Protein AF-I1CV87-F1 (afdb_monomer)

pLDDT: mean 85.47, std 8.85, range [40.72, 94.62]

Solvent-accessible surface area (backbone atoms only — not comparable to full-atom values): 7767 Å² total; per-residue (Å²): 132,87,85,74,78,56,69,70,59,51,52,51,52,51,54,46,53,73,68,69,54,55,69,66,64,53,36,70,75,37,81,90,57,49,68,73,57,51,52,54,48,48,53,67,76,40,70,87,55,91,68,80,78,86,74,82,78,72,94,66,57,69,68,62,50,53,51,51,52,51,35,42,72,73,52,77,36,81,43,64,64,52,51,32,52,52,42,44,74,72,67,46,95,67,56,67,68,54,40,48,51,53,40,45,77,70,72,51,74,84,80,78,82,76,78,76,79,81,72,86,128

Structure (mmCIF, N/CA/C/O backbone):
data_AF-I1CV87-F1
#
_entry.id   AF-I1CV87-F1
#
loop_
_atom_site.group_PDB
_atom_site.id
_atom_site.type_symbol
_atom_site.label_atom_id
_atom_site.label_alt_id
_atom_site.label_comp_id
_atom_site.label_asym_id
_atom_site.label_entity_id
_atom_site.label_seq_id
_atom_site.pdbx_PDB_ins_code
_atom_site.Cartn_x
_atom_site.Cartn_y
_atom_site.Cartn_z
_atom_site.occupancy
_atom_site.B_iso_or_equiv
_atom_site.auth_seq_id
_atom_site.auth_comp_id
_atom_site.auth_asym_id
_atom_site.auth_atom_id
_atom_site.pdbx_PDB_model_num
ATOM 1 N N . MET A 1 1 ? 27.928 -6.249 -5.568 1.00 40.72 1 MET A N 1
ATOM 2 C CA . MET A 1 1 ? 28.140 -4.934 -6.215 1.00 40.72 1 MET A CA 1
ATOM 3 C C . MET A 1 1 ? 27.514 -4.961 -7.602 1.00 40.72 1 MET A C 1
ATOM 5 O O . MET A 1 1 ? 27.804 -5.881 -8.358 1.00 40.72 1 MET A O 1
ATOM 9 N N . ALA A 1 2 ? 26.604 -4.038 -7.925 1.00 51.62 2 ALA A N 1
ATOM 10 C CA . ALA A 1 2 ? 26.009 -3.984 -9.261 1.00 51.62 2 ALA A CA 1
ATOM 11 C C . ALA A 1 2 ? 27.070 -3.493 -10.258 1.00 51.62 2 ALA A C 1
ATOM 13 O O . ALA A 1 2 ? 27.560 -2.375 -10.118 1.00 51.62 2 ALA A O 1
ATOM 14 N N . ARG A 1 3 ? 27.450 -4.325 -11.236 1.00 65.44 3 ARG A N 1
ATOM 15 C CA . ARG A 1 3 ? 28.365 -3.909 -12.309 1.00 65.44 3 ARG A CA 1
ATOM 16 C C . ARG A 1 3 ? 27.652 -2.866 -13.166 1.00 65.44 3 ARG A C 1
ATOM 18 O O . ARG A 1 3 ? 26.691 -3.177 -13.865 1.00 65.44 3 ARG A O 1
ATOM 25 N N . THR A 1 4 ? 28.090 -1.620 -13.066 1.00 73.88 4 THR A N 1
ATOM 26 C CA . THR A 1 4 ? 27.614 -0.533 -13.919 1.00 73.88 4 THR A CA 1
ATOM 27 C C . THR A 1 4 ? 28.244 -0.699 -15.299 1.00 73.88 4 THR A C 1
ATOM 29 O O . THR A 1 4 ? 29.462 -0.801 -15.404 1.00 73.88 4 THR A O 1
ATOM 32 N N . ILE A 1 5 ? 27.425 -0.748 -16.353 1.00 83.12 5 ILE A N 1
ATOM 33 C CA . ILE A 1 5 ? 27.916 -0.749 -17.739 1.00 83.12 5 ILE A CA 1
ATOM 34 C C . ILE A 1 5 ? 28.735 0.517 -18.024 1.00 83.12 5 ILE A C 1
ATOM 36 O O . ILE A 1 5 ? 28.494 1.567 -17.421 1.00 83.12 5 ILE A O 1
ATOM 40 N N . SER A 1 6 ? 29.703 0.428 -18.934 1.00 88.19 6 SER A N 1
ATOM 41 C CA . SER A 1 6 ? 30.590 1.549 -19.259 1.00 88.19 6 SER A CA 1
ATOM 42 C C . SER A 1 6 ? 29.808 2.775 -19.752 1.00 88.19 6 SER A C 1
ATOM 44 O O . SER A 1 6 ? 28.724 2.661 -20.328 1.00 88.19 6 SER A O 1
ATOM 46 N N . LYS A 1 7 ? 30.364 3.975 -19.537 1.00 87.38 7 LYS A N 1
ATOM 47 C CA . LYS A 1 7 ? 29.737 5.234 -19.978 1.00 87.38 7 LYS A CA 1
ATOM 48 C C . LYS A 1 7 ? 29.521 5.285 -2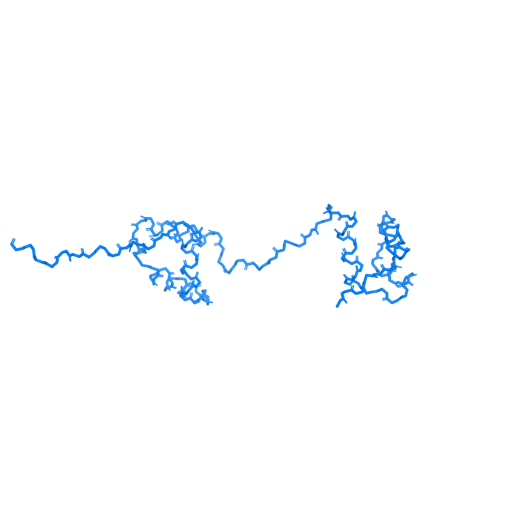1.498 1.00 87.38 7 LYS A C 1
ATOM 50 O O . LYS A 1 7 ? 28.520 5.832 -21.941 1.00 87.38 7 LYS A O 1
ATOM 55 N N . SER A 1 8 ? 30.411 4.675 -22.285 1.00 87.25 8 SER A N 1
ATOM 56 C CA . SER A 1 8 ? 30.259 4.587 -23.743 1.00 87.25 8 SER A CA 1
ATOM 57 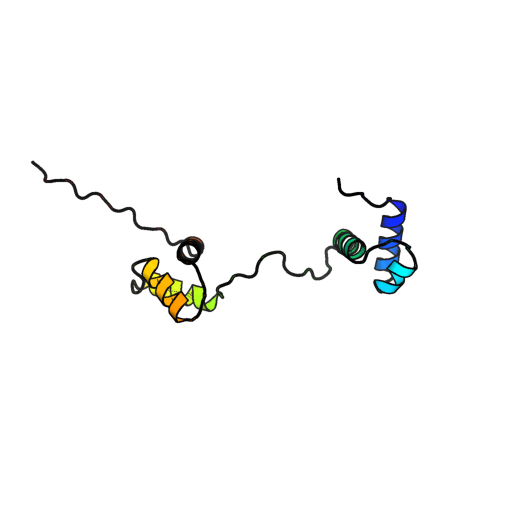C C . SER A 1 8 ? 28.992 3.826 -24.140 1.00 87.25 8 SER A C 1
ATOM 59 O O . SER A 1 8 ? 28.192 4.332 -24.923 1.00 87.25 8 SER A O 1
ATOM 61 N N . VAL A 1 9 ? 28.755 2.663 -23.527 1.00 86.75 9 VAL A N 1
ATOM 62 C CA . VAL A 1 9 ? 27.559 1.845 -23.776 1.00 86.75 9 VAL A CA 1
ATOM 63 C C . VAL A 1 9 ? 26.295 2.569 -23.303 1.00 86.75 9 VAL A C 1
ATOM 65 O O . VAL A 1 9 ? 25.265 2.511 -23.968 1.00 86.75 9 VAL A O 1
ATOM 68 N N . GLN A 1 10 ? 26.366 3.314 -22.196 1.00 89.69 10 GLN A N 1
ATOM 69 C CA . GLN A 1 10 ? 25.252 4.149 -21.728 1.00 89.69 10 GLN A CA 1
ATOM 70 C C . GLN A 1 10 ? 24.851 5.224 -22.750 1.00 89.69 10 GLN A C 1
ATOM 72 O O . GLN A 1 10 ? 23.666 5.355 -23.055 1.00 89.69 10 GLN A O 1
ATOM 77 N N . ASN A 1 11 ? 25.825 5.951 -23.305 1.00 90.12 11 ASN A N 1
ATOM 78 C CA . ASN A 1 11 ? 25.572 6.985 -24.312 1.00 90.12 11 ASN A CA 1
ATOM 79 C C . ASN A 1 11 ? 25.002 6.383 -25.603 1.00 90.12 11 ASN A C 1
ATOM 81 O O . ASN A 1 11 ? 24.075 6.936 -26.190 1.00 90.12 11 ASN A O 1
ATOM 85 N N . GLN A 1 12 ? 25.504 5.215 -26.014 1.00 89.38 12 GLN A N 1
ATOM 86 C CA . GLN A 1 12 ? 24.977 4.494 -27.171 1.00 89.38 12 GLN A CA 1
ATOM 87 C C . GLN A 1 12 ? 23.515 4.080 -26.952 1.00 89.38 12 GLN A C 1
ATOM 89 O O . GLN A 1 12 ? 22.680 4.324 -27.818 1.00 89.38 12 GLN A O 1
ATOM 94 N N . ILE A 1 13 ? 23.174 3.536 -25.777 1.00 89.38 13 ILE A N 1
ATOM 95 C CA . ILE A 1 13 ? 21.782 3.225 -25.410 1.00 89.38 13 ILE A CA 1
ATOM 96 C C . ILE A 1 13 ? 20.906 4.480 -25.488 1.00 89.38 13 ILE A C 1
ATOM 98 O O . ILE A 1 13 ? 19.813 4.424 -26.046 1.00 89.38 13 ILE A O 1
ATOM 102 N N . GLN A 1 14 ? 21.376 5.611 -24.958 1.00 90.19 14 GLN A N 1
ATOM 103 C CA . GLN A 1 14 ? 20.621 6.863 -24.977 1.00 90.19 14 GLN A CA 1
ATOM 104 C C . GLN A 1 14 ? 20.323 7.333 -26.409 1.00 90.19 14 GLN A C 1
ATOM 106 O O . GLN A 1 14 ? 19.175 7.657 -26.704 1.00 90.19 14 GLN A O 1
ATOM 111 N N . LEU A 1 15 ? 21.315 7.314 -27.306 1.00 90.75 15 LEU A N 1
ATOM 112 C CA . LEU A 1 15 ? 21.144 7.694 -28.716 1.00 90.75 15 LEU A CA 1
ATOM 113 C C . LEU A 1 15 ? 20.192 6.748 -29.467 1.00 90.75 15 LEU A C 1
ATOM 115 O O . LEU A 1 15 ? 19.337 7.191 -30.238 1.00 90.75 15 LEU A O 1
ATOM 119 N N . LEU A 1 16 ? 20.310 5.439 -29.231 1.00 90.31 16 LEU A N 1
ATOM 120 C CA . LEU A 1 16 ? 19.452 4.445 -29.879 1.00 90.31 16 LEU A CA 1
ATOM 121 C C . LEU A 1 16 ? 17.995 4.534 -29.393 1.00 90.31 16 LEU A C 1
ATOM 123 O O . LEU A 1 16 ? 17.065 4.380 -30.179 1.00 90.31 16 LEU A O 1
ATOM 127 N N . LEU A 1 17 ? 17.779 4.832 -28.111 1.00 87.75 17 LEU A N 1
ATOM 128 C CA . LEU A 1 17 ? 16.437 5.054 -27.570 1.00 87.75 17 LEU A CA 1
ATOM 129 C C . LEU A 1 17 ? 15.846 6.400 -28.012 1.00 87.75 17 LEU A C 1
ATOM 131 O O . LEU A 1 17 ? 14.649 6.472 -28.278 1.00 87.75 17 LEU A O 1
ATOM 135 N N . ALA A 1 18 ? 16.668 7.448 -28.141 1.00 86.81 18 ALA A N 1
ATOM 136 C CA . ALA A 1 18 ? 16.237 8.755 -28.646 1.00 86.81 18 ALA A CA 1
ATOM 137 C C . ALA A 1 18 ? 15.791 8.701 -30.118 1.00 86.81 18 ALA A C 1
ATOM 139 O O . ALA A 1 18 ? 14.900 9.440 -30.520 1.00 86.81 18 ALA A O 1
ATOM 140 N N . SER A 1 19 ? 16.359 7.786 -30.908 1.00 88.00 19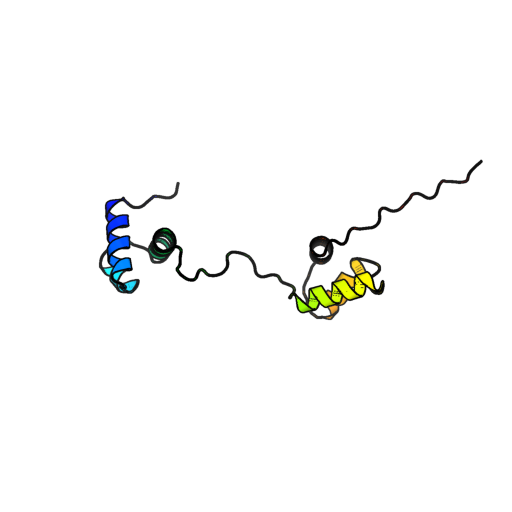 SER A N 1
ATOM 141 C CA . SER A 1 19 ? 15.940 7.512 -32.293 1.00 88.00 19 SER A CA 1
ATOM 142 C C . SER A 1 19 ? 14.712 6.594 -32.401 1.00 88.00 19 SER A C 1
ATOM 144 O O . SER A 1 19 ? 14.400 6.104 -33.484 1.00 88.00 19 SER A O 1
ATOM 146 N N . ASN A 1 20 ? 13.998 6.371 -31.291 1.00 83.19 20 ASN A N 1
ATOM 147 C CA . ASN A 1 20 ? 12.767 5.583 -31.214 1.00 83.19 20 ASN A CA 1
ATOM 148 C C . ASN A 1 20 ? 12.920 4.125 -31.701 1.00 83.19 20 ASN A C 1
ATOM 150 O O . ASN A 1 20 ? 11.970 3.524 -32.207 1.00 83.19 20 ASN A O 1
ATOM 154 N N . MET A 1 21 ? 14.116 3.535 -31.564 1.00 86.19 21 MET A N 1
ATOM 155 C CA . MET A 1 21 ? 14.329 2.125 -31.903 1.00 86.19 21 MET A CA 1
ATOM 156 C C . MET A 1 21 ? 13.679 1.185 -30.883 1.00 86.19 21 MET A C 1
ATOM 158 O O . MET A 1 21 ? 13.639 1.454 -29.679 1.00 86.19 21 MET A O 1
ATOM 162 N N . THR A 1 22 ? 13.208 0.036 -31.373 1.00 88.00 22 THR A N 1
ATOM 163 C CA . THR A 1 22 ? 12.666 -1.041 -30.538 1.00 88.00 22 THR A CA 1
ATOM 164 C C . THR A 1 22 ? 13.771 -1.709 -29.722 1.00 88.00 22 THR A C 1
ATOM 166 O O . THR A 1 22 ? 14.932 -1.750 -30.128 1.00 88.00 22 THR A O 1
ATOM 169 N N . TYR A 1 23 ? 13.411 -2.258 -28.559 1.00 87.81 23 TYR A N 1
ATOM 170 C CA . TYR A 1 23 ? 14.370 -2.883 -27.644 1.00 87.81 23 TYR A CA 1
ATOM 171 C C . TYR A 1 23 ? 15.157 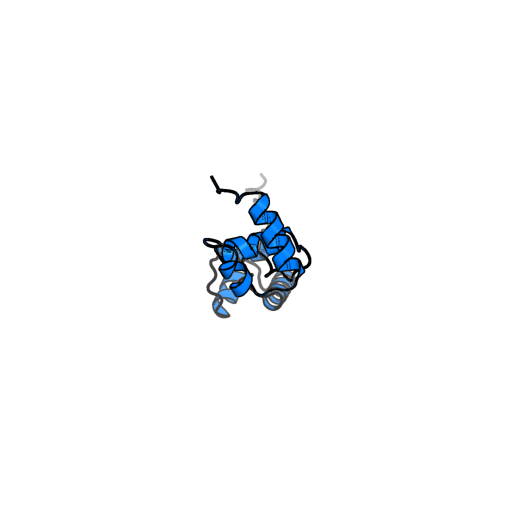-4.030 -28.284 1.00 87.81 23 TYR A C 1
ATOM 173 O O . TYR A 1 23 ? 16.353 -4.146 -28.037 1.00 87.81 23 TYR A O 1
ATOM 181 N N . GLU A 1 24 ? 14.519 -4.818 -29.147 1.00 87.62 24 GLU A N 1
ATOM 182 C CA . GLU A 1 24 ? 15.148 -5.913 -29.895 1.00 87.62 24 GLU A CA 1
ATOM 183 C C . GLU A 1 24 ? 16.318 -5.409 -30.749 1.00 87.62 24 GLU A C 1
ATOM 185 O O . GLU A 1 24 ? 17.448 -5.861 -30.579 1.00 87.62 24 GLU A O 1
ATOM 190 N N . LYS A 1 25 ? 16.090 -4.365 -31.557 1.00 88.75 25 LYS A N 1
ATOM 191 C CA . LYS A 1 25 ? 17.127 -3.758 -32.409 1.00 88.75 25 LYS A CA 1
ATOM 192 C C . LYS A 1 25 ? 18.269 -3.140 -31.603 1.00 88.75 25 LYS A C 1
ATOM 194 O O . LYS A 1 25 ? 19.415 -3.119 -32.050 1.00 88.75 25 LYS A O 1
ATOM 199 N N . VAL A 1 26 ? 17.978 -2.617 -30.410 1.00 87.12 26 VAL A N 1
ATOM 200 C CA . VAL A 1 26 ? 19.014 -2.091 -29.507 1.00 87.12 26 VAL A CA 1
ATOM 201 C C . VAL A 1 26 ? 19.874 -3.223 -28.941 1.00 87.12 26 VAL A C 1
ATOM 203 O O . VAL A 1 26 ? 21.092 -3.069 -28.849 1.00 87.12 26 VAL A O 1
ATOM 206 N N . MET A 1 27 ? 19.265 -4.356 -28.587 1.00 88.62 27 MET A N 1
ATOM 207 C CA . MET A 1 27 ? 19.978 -5.531 -28.077 1.00 88.62 27 MET A CA 1
ATOM 208 C C . MET A 1 27 ? 20.807 -6.230 -29.162 1.00 88.62 27 MET A C 1
ATOM 210 O O . MET A 1 27 ? 21.908 -6.684 -28.865 1.00 88.62 27 MET A O 1
ATOM 214 N N . GLU A 1 28 ? 20.349 -6.248 -30.416 1.00 89.19 28 GLU A N 1
ATOM 215 C CA . GLU A 1 28 ? 21.145 -6.736 -31.555 1.00 89.19 28 GLU A CA 1
ATOM 216 C C . GLU A 1 28 ? 22.420 -5.905 -31.772 1.00 89.19 28 GLU A C 1
ATOM 218 O O . GLU A 1 28 ? 23.484 -6.450 -32.059 1.00 89.19 28 GLU A O 1
ATOM 223 N N . ARG A 1 29 ? 22.338 -4.578 -31.600 1.00 86.88 29 ARG A N 1
ATO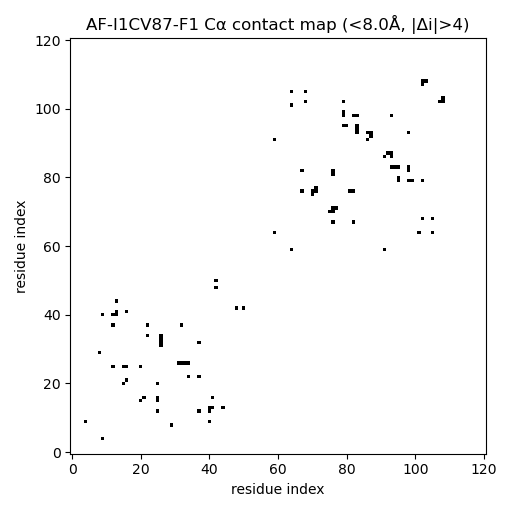M 224 C CA . ARG A 1 29 ? 23.484 -3.667 -31.785 1.00 86.88 29 ARG A CA 1
ATOM 225 C C . ARG A 1 29 ? 24.480 -3.671 -30.628 1.00 86.88 29 ARG A C 1
ATOM 227 O O . ARG A 1 29 ? 25.628 -3.277 -30.826 1.00 86.88 29 ARG A O 1
ATOM 234 N N . ILE A 1 30 ? 24.048 -4.041 -29.424 1.00 86.25 30 ILE A N 1
ATOM 235 C CA . ILE A 1 30 ? 24.889 -4.059 -28.223 1.00 86.25 30 ILE A CA 1
ATOM 236 C C . ILE A 1 30 ? 24.909 -5.492 -27.675 1.00 86.25 30 ILE A C 1
ATOM 238 O O . ILE A 1 30 ? 24.078 -5.839 -26.827 1.00 86.25 30 ILE A O 1
ATOM 242 N N . PRO A 1 31 ? 25.856 -6.335 -28.130 1.00 81.44 31 PRO A N 1
ATOM 243 C CA . PRO A 1 31 ? 25.905 -7.732 -27.722 1.00 81.44 31 PRO A CA 1
ATOM 244 C C . PRO A 1 31 ? 26.107 -7.851 -26.206 1.00 81.44 31 PRO A C 1
ATOM 246 O O . PRO A 1 31 ? 26.931 -7.160 -25.604 1.00 81.44 31 PRO A O 1
ATOM 249 N N . GLY A 1 32 ? 25.325 -8.728 -25.572 1.00 83.00 32 GLY A N 1
ATOM 250 C CA . GLY A 1 32 ? 25.354 -8.952 -24.121 1.00 83.00 32 GLY A CA 1
ATOM 251 C C . GLY A 1 32 ? 24.479 -8.001 -23.294 1.00 83.00 32 GLY A C 1
ATOM 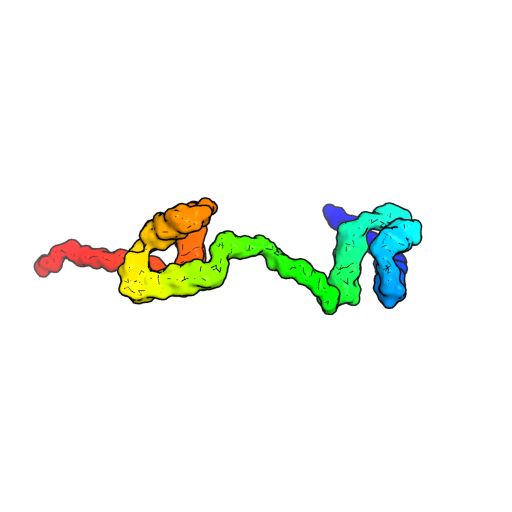252 O O . GLY A 1 32 ? 24.445 -8.121 -22.064 1.00 83.00 32 GLY A O 1
ATOM 253 N N . LEU A 1 33 ? 23.740 -7.082 -23.928 1.00 86.38 33 LEU A N 1
ATOM 254 C CA . LEU A 1 33 ? 22.776 -6.228 -23.237 1.00 86.38 33 LEU A CA 1
ATOM 255 C C . LEU A 1 33 ? 21.485 -6.998 -22.923 1.00 86.38 33 LEU A C 1
ATOM 257 O O . LEU A 1 33 ? 20.793 -7.475 -23.814 1.00 86.38 33 LEU A O 1
ATOM 261 N N . LYS A 1 34 ? 21.129 -7.080 -21.637 1.00 89.56 34 LYS A N 1
ATOM 262 C CA . LYS A 1 34 ? 19.846 -7.649 -21.200 1.00 89.56 34 LYS A CA 1
ATOM 263 C C . LYS A 1 34 ? 18.735 -6.607 -21.281 1.00 89.56 34 LYS A C 1
ATOM 265 O O . LYS A 1 34 ? 18.938 -5.461 -20.873 1.00 89.56 34 LYS A O 1
ATOM 270 N N . GLU A 1 35 ? 17.534 -7.037 -21.651 1.00 88.31 35 GLU A N 1
ATOM 271 C CA . GLU A 1 35 ? 16.343 -6.181 -21.712 1.00 88.31 35 GLU A CA 1
ATOM 272 C C . GLU A 1 35 ? 16.068 -5.451 -20.385 1.00 88.31 35 GLU A C 1
ATOM 274 O O . GLU A 1 35 ? 15.799 -4.253 -20.365 1.00 88.31 35 GLU A O 1
ATOM 279 N N . SER A 1 36 ? 16.245 -6.128 -19.245 1.00 85.56 36 SER A N 1
ATOM 280 C CA . SER A 1 36 ? 16.093 -5.520 -17.913 1.00 85.56 36 SER A CA 1
ATOM 281 C C . SER A 1 36 ? 17.066 -4.362 -17.662 1.00 85.56 36 SER A C 1
ATOM 283 O O . SER A 1 36 ? 16.739 -3.396 -16.968 1.00 85.56 36 SER A O 1
ATOM 285 N N . THR A 1 37 ? 18.264 -4.435 -18.249 1.00 88.19 37 THR A N 1
ATOM 286 C CA . THR A 1 37 ? 19.273 -3.374 -18.173 1.00 88.19 37 THR A CA 1
ATOM 287 C C . THR A 1 37 ? 18.875 -2.217 -19.077 1.00 88.19 37 THR A C 1
ATOM 289 O O . THR A 1 37 ? 18.889 -1.071 -18.628 1.00 88.19 37 THR A O 1
ATOM 292 N N . LEU A 1 38 ? 18.436 -2.512 -20.303 1.00 88.50 38 LEU A N 1
ATOM 293 C CA . LEU A 1 38 ? 17.914 -1.513 -21.230 1.00 88.50 38 LEU A CA 1
ATOM 294 C C . LEU A 1 38 ? 16.710 -0.767 -20.637 1.00 88.50 38 LEU A C 1
ATOM 296 O O . LEU A 1 38 ? 16.707 0.459 -20.626 1.00 88.50 38 LEU A O 1
ATOM 300 N N . GLY A 1 39 ? 15.750 -1.478 -20.042 1.00 87.44 39 GLY A N 1
ATOM 301 C CA . GLY A 1 39 ? 14.598 -0.887 -19.360 1.00 87.44 39 GLY A CA 1
ATOM 302 C C . GLY A 1 39 ? 14.990 0.016 -18.191 1.00 87.44 39 GLY A C 1
ATOM 303 O O . GLY A 1 39 ? 14.440 1.107 -18.034 1.00 87.44 39 GLY A O 1
ATOM 304 N N . ARG A 1 40 ? 15.998 -0.375 -17.401 1.00 86.81 40 ARG A N 1
ATOM 305 C CA . ARG A 1 40 ? 16.528 0.469 -16.320 1.00 86.81 40 ARG A CA 1
ATOM 306 C C . ARG A 1 40 ? 17.136 1.770 -16.850 1.00 86.81 40 ARG A C 1
ATOM 308 O O . ARG A 1 40 ? 16.897 2.820 -16.258 1.00 86.81 40 ARG A O 1
ATOM 315 N N . TYR A 1 41 ? 17.908 1.711 -17.936 1.00 88.50 41 TYR A N 1
ATOM 316 C CA . TYR A 1 41 ? 18.512 2.900 -18.547 1.00 88.50 41 TYR A CA 1
ATOM 317 C C . TYR A 1 41 ? 17.498 3.757 -19.302 1.00 88.50 41 TYR A C 1
ATOM 319 O O . TYR A 1 41 ? 17.546 4.976 -19.183 1.00 88.50 41 TYR A O 1
ATOM 327 N N . ALA A 1 42 ? 16.519 3.149 -19.969 1.00 86.94 42 ALA A N 1
ATOM 328 C CA . ALA A 1 42 ? 15.402 3.864 -20.572 1.00 86.94 42 ALA A CA 1
ATOM 329 C C . ALA A 1 42 ? 14.639 4.677 -19.517 1.00 86.94 42 ALA A C 1
ATOM 331 O O . ALA A 1 42 ? 14.417 5.867 -19.705 1.00 86.94 42 ALA A O 1
ATOM 332 N N . ASN A 1 43 ? 14.341 4.078 -18.361 1.00 86.00 43 ASN A N 1
ATOM 333 C CA . ASN A 1 43 ? 13.687 4.772 -17.246 1.00 86.00 43 ASN A CA 1
ATOM 334 C C . ASN A 1 43 ? 14.567 5.849 -16.587 1.00 86.00 43 ASN A C 1
ATOM 336 O O . ASN A 1 43 ? 14.038 6.741 -15.923 1.00 86.00 43 ASN A O 1
ATOM 340 N N . LYS A 1 44 ? 15.896 5.738 -16.715 1.00 86.88 44 LYS A N 1
ATOM 341 C CA . LYS A 1 44 ? 16.864 6.714 -16.197 1.00 86.88 44 LYS A CA 1
ATOM 342 C C . LYS A 1 44 ? 16.978 7.932 -17.114 1.00 86.88 44 LYS A C 1
ATOM 344 O O . LYS A 1 44 ? 17.048 9.045 -16.609 1.00 86.88 44 LYS A O 1
ATOM 349 N N . PHE A 1 45 ? 17.031 7.716 -18.428 1.00 87.50 45 PHE A N 1
ATOM 350 C CA . PHE A 1 45 ? 17.212 8.778 -19.420 1.00 87.50 45 PHE A CA 1
ATOM 351 C C . PHE A 1 45 ? 15.901 9.454 -19.824 1.00 87.50 45 PHE A C 1
ATOM 353 O O . PHE A 1 45 ? 15.907 10.643 -20.117 1.00 87.50 45 PHE A O 1
ATOM 360 N N . PHE A 1 46 ? 14.787 8.720 -19.798 1.00 84.62 46 PHE A N 1
ATOM 361 C CA . PHE A 1 46 ? 13.465 9.209 -20.184 1.00 84.62 46 PHE A CA 1
ATOM 362 C C . PHE A 1 46 ? 12.506 9.076 -18.992 1.00 84.62 46 PHE A C 1
ATOM 364 O O . PHE A 1 46 ? 11.776 8.086 -18.885 1.00 84.62 46 PHE A O 1
ATOM 371 N N . PRO A 1 47 ? 12.531 10.031 -18.044 1.00 78.25 47 PRO A N 1
ATOM 372 C CA . PRO A 1 47 ? 11.721 9.959 -16.831 1.00 78.25 47 PRO A CA 1
ATOM 373 C C . PRO A 1 47 ? 10.213 10.059 -17.100 1.00 78.25 47 PRO A C 1
ATOM 375 O O . PRO A 1 47 ? 9.452 9.489 -16.315 1.00 78.25 47 PRO A O 1
ATOM 378 N N . ASP A 1 48 ? 9.815 10.700 -18.205 1.00 80.19 48 ASP A N 1
ATOM 379 C CA . ASP A 1 48 ? 8.419 10.931 -18.614 1.00 80.19 48 ASP A CA 1
ATOM 380 C C . ASP A 1 48 ? 7.738 9.699 -19.224 1.00 80.19 48 ASP A C 1
ATOM 382 O O . ASP A 1 48 ? 6.540 9.704 -19.510 1.00 80.19 48 ASP A O 1
ATOM 386 N N . ARG A 1 49 ? 8.480 8.604 -19.420 1.00 76.94 49 ARG A N 1
ATOM 387 C CA . ARG A 1 49 ? 7.891 7.344 -19.877 1.00 76.94 49 ARG A CA 1
ATOM 388 C C . ARG A 1 49 ? 6.903 6.835 -18.829 1.00 76.94 49 ARG A C 1
ATOM 390 O O . ARG A 1 49 ? 7.245 6.772 -17.650 1.00 76.94 49 ARG A O 1
ATOM 397 N N . MET A 1 50 ? 5.705 6.424 -19.254 1.00 66.25 50 MET A N 1
ATOM 398 C CA . MET A 1 50 ? 4.710 5.815 -18.363 1.00 66.25 50 MET A CA 1
ATOM 399 C C . MET A 1 50 ? 5.329 4.638 -17.599 1.00 66.25 50 MET A C 1
ATOM 401 O O . MET A 1 50 ? 5.624 3.585 -18.165 1.00 66.25 50 MET A O 1
ATOM 405 N N . LYS A 1 51 ? 5.539 4.825 -16.294 1.00 68.81 51 LYS A N 1
ATOM 406 C CA . LYS A 1 51 ? 6.034 3.779 -15.396 1.00 68.81 51 LYS A CA 1
ATOM 407 C C . LYS A 1 51 ? 4.844 2.982 -14.886 1.00 68.81 51 LYS A C 1
ATOM 409 O O . LYS A 1 51 ? 3.827 3.556 -14.501 1.00 68.81 51 LYS A O 1
ATOM 414 N N . ALA A 1 52 ? 4.994 1.662 -14.799 1.00 68.81 52 ALA A N 1
ATOM 415 C CA . ALA A 1 52 ? 4.106 0.883 -13.949 1.00 68.81 52 ALA A CA 1
ATOM 416 C C . ALA A 1 52 ? 4.201 1.447 -12.523 1.00 68.81 52 ALA A C 1
ATOM 418 O O . ALA A 1 52 ? 5.308 1.640 -12.010 1.00 68.81 52 ALA A O 1
ATOM 419 N N . ALA A 1 53 ? 3.054 1.752 -11.910 1.00 70.62 53 ALA A N 1
ATOM 420 C CA . ALA A 1 53 ? 3.015 2.319 -10.568 1.00 70.62 53 ALA A CA 1
ATOM 421 C C . ALA A 1 53 ? 3.810 1.413 -9.610 1.00 70.62 53 ALA A C 1
ATOM 423 O O . ALA A 1 53 ? 3.502 0.220 -9.506 1.00 70.62 53 ALA A O 1
ATOM 424 N N . PRO A 1 54 ? 4.853 1.938 -8.943 1.00 69.75 54 PRO A N 1
ATOM 425 C CA . PRO A 1 54 ? 5.673 1.125 -8.067 1.00 69.75 54 PRO A CA 1
ATOM 426 C C . PRO A 1 54 ? 4.859 0.687 -6.847 1.00 69.75 54 PRO A C 1
ATOM 428 O O . PRO A 1 54 ? 4.139 1.480 -6.242 1.00 69.75 54 PRO A O 1
ATOM 431 N N . GLY A 1 55 ? 5.017 -0.576 -6.452 1.00 78.88 55 GLY A N 1
ATOM 432 C CA . GLY A 1 55 ? 4.518 -1.090 -5.179 1.00 78.88 55 GLY A CA 1
ATOM 433 C C . GLY A 1 55 ? 3.443 -2.170 -5.281 1.00 78.88 55 GLY A C 1
ATOM 434 O O . GLY A 1 55 ? 2.905 -2.495 -6.339 1.00 78.88 55 GLY A O 1
ATOM 435 N N . ARG A 1 56 ? 3.148 -2.766 -4.123 1.00 75.81 56 ARG A N 1
ATOM 436 C CA . ARG A 1 56 ? 2.122 -3.800 -3.985 1.00 75.81 56 ARG A CA 1
ATOM 437 C C . ARG A 1 56 ? 0.739 -3.156 -4.057 1.00 75.81 56 ARG A C 1
ATOM 439 O O . ARG A 1 56 ? 0.432 -2.271 -3.259 1.00 75.81 56 ARG A O 1
ATOM 446 N N . ARG A 1 57 ? -0.114 -3.646 -4.961 1.00 74.25 57 ARG A N 1
ATOM 447 C CA . ARG A 1 57 ? -1.525 -3.238 -5.025 1.00 74.25 57 ARG A CA 1
ATOM 448 C C . ARG A 1 57 ? -2.214 -3.536 -3.692 1.00 74.25 57 ARG A C 1
ATOM 450 O O . ARG A 1 57 ? -1.987 -4.587 -3.088 1.00 74.25 57 ARG A O 1
ATOM 457 N N . ALA A 1 58 ? -3.041 -2.604 -3.226 1.00 73.19 58 ALA A N 1
ATOM 458 C CA . ALA A 1 58 ? -3.808 -2.801 -2.005 1.00 73.19 58 ALA A CA 1
ATOM 459 C C . ALA A 1 58 ? -4.767 -3.988 -2.178 1.00 73.19 58 ALA A C 1
ATOM 461 O O . ALA A 1 58 ? -5.511 -4.045 -3.151 1.00 73.19 58 ALA A O 1
ATOM 462 N N . THR A 1 59 ? -4.778 -4.911 -1.212 1.00 79.56 59 THR A N 1
ATOM 463 C CA . THR A 1 59 ? -5.693 -6.069 -1.207 1.00 79.56 59 THR A CA 1
ATOM 464 C C . THR A 1 59 ? -7.164 -5.649 -1.135 1.00 79.56 59 THR A C 1
ATOM 466 O O . THR A 1 59 ? -8.044 -6.384 -1.562 1.00 79.56 59 THR A O 1
ATOM 469 N N . ILE A 1 60 ? -7.435 -4.466 -0.576 1.00 84.44 60 ILE A N 1
ATOM 470 C CA . ILE A 1 60 ? -8.781 -3.943 -0.341 1.00 84.44 60 ILE A CA 1
ATOM 471 C C . ILE A 1 60 ? -8.937 -2.649 -1.137 1.00 84.44 60 ILE A C 1
ATOM 473 O O . ILE A 1 60 ? -8.145 -1.714 -0.967 1.00 84.44 60 ILE A O 1
ATOM 477 N N . GLY A 1 61 ? -9.967 -2.607 -1.982 1.00 86.94 61 GLY A N 1
ATOM 478 C CA . GLY A 1 61 ? -10.321 -1.440 -2.786 1.00 86.94 61 GLY A CA 1
ATOM 479 C C . GLY A 1 61 ? -10.823 -0.260 -1.949 1.00 86.94 61 GLY A C 1
ATOM 480 O O . GLY A 1 61 ? -11.205 -0.405 -0.784 1.00 86.94 61 GLY A O 1
ATOM 481 N N . GLU A 1 62 ? -10.832 0.929 -2.549 1.00 88.06 62 GLU A N 1
ATOM 482 C CA . GLU A 1 62 ? -11.241 2.160 -1.859 1.00 88.06 62 GLU A CA 1
ATOM 483 C C . GLU A 1 62 ? -12.740 2.175 -1.516 1.00 88.06 62 GLU A C 1
ATOM 485 O O . GLU A 1 62 ? -13.136 2.694 -0.475 1.00 88.06 62 GLU A O 1
ATOM 490 N N . THR A 1 63 ? -13.574 1.525 -2.330 1.00 90.25 63 THR A N 1
ATOM 491 C CA . THR A 1 63 ? -15.018 1.377 -2.086 1.00 90.25 63 THR A CA 1
ATOM 492 C C . THR A 1 63 ? -15.296 0.611 -0.793 1.00 90.25 63 THR A C 1
ATOM 494 O O . THR A 1 63 ? -16.013 1.102 0.084 1.00 90.25 63 THR A O 1
ATOM 497 N N . THR A 1 64 ? -14.661 -0.550 -0.620 1.00 90.81 64 THR A N 1
ATOM 498 C CA . THR A 1 64 ? -14.771 -1.374 0.590 1.00 90.81 64 THR A CA 1
ATOM 499 C C . THR A 1 64 ? -14.238 -0.632 1.814 1.00 90.81 64 THR A C 1
ATOM 501 O O . THR A 1 64 ? -14.871 -0.649 2.871 1.00 90.81 64 THR A O 1
ATOM 504 N N . LYS A 1 65 ? -13.118 0.093 1.681 1.00 92.44 65 LYS A N 1
ATOM 505 C CA . LYS A 1 65 ? -12.605 0.963 2.754 1.00 92.44 65 LYS A CA 1
ATOM 506 C C . LYS A 1 65 ? -13.605 2.044 3.144 1.00 92.44 65 LYS A C 1
ATOM 508 O O . LYS A 1 65 ? -13.858 2.235 4.329 1.00 92.44 65 LYS A O 1
ATOM 513 N N . SER A 1 66 ? -14.194 2.727 2.164 1.00 93.12 66 SER A N 1
ATOM 514 C CA . SER A 1 66 ? -15.192 3.774 2.394 1.00 93.12 66 SER A CA 1
ATOM 515 C C . SER A 1 66 ? -16.425 3.230 3.118 1.00 93.12 66 SER A C 1
ATOM 517 O O . SER A 1 66 ? -16.919 3.844 4.067 1.00 93.12 66 SER A O 1
ATOM 519 N N . TYR A 1 67 ? -16.883 2.031 2.748 1.00 94.19 67 TYR A N 1
ATOM 520 C CA . TYR A 1 67 ? -17.959 1.348 3.462 1.00 94.19 67 TYR A CA 1
ATOM 521 C C . TYR A 1 67 ? -17.590 1.048 4.921 1.00 94.19 67 TYR A C 1
ATOM 523 O O . TYR A 1 67 ? -18.319 1.445 5.827 1.00 94.19 67 TYR A O 1
ATOM 531 N N . ILE A 1 68 ? -16.431 0.432 5.166 1.00 92.94 68 ILE A N 1
ATOM 532 C CA . ILE A 1 68 ? -15.976 0.112 6.529 1.00 92.94 68 ILE A CA 1
ATOM 533 C C . ILE A 1 68 ? -15.832 1.379 7.365 1.00 92.94 68 ILE A C 1
ATOM 535 O O . ILE A 1 68 ? -16.270 1.403 8.511 1.00 92.94 68 ILE A O 1
ATOM 539 N N . ARG A 1 69 ? -15.271 2.450 6.794 1.00 94.19 69 ARG A N 1
ATOM 540 C CA . ARG A 1 69 ? -15.150 3.751 7.461 1.00 94.19 69 ARG A CA 1
ATOM 541 C C . ARG A 1 69 ? -16.511 4.254 7.933 1.00 94.19 69 ARG A C 1
ATOM 543 O O . ARG A 1 69 ? -16.642 4.625 9.097 1.00 94.19 69 ARG A O 1
ATOM 550 N N . ARG A 1 70 ? -17.527 4.211 7.065 1.00 94.62 70 ARG A N 1
ATOM 551 C CA . ARG A 1 70 ? -18.903 4.584 7.427 1.00 94.62 70 ARG A CA 1
ATOM 552 C C . ARG A 1 70 ? -19.454 3.702 8.546 1.00 94.62 70 ARG A C 1
ATOM 554 O O . ARG A 1 70 ? -20.032 4.243 9.480 1.00 94.62 70 ARG A O 1
ATOM 561 N N . GLN A 1 71 ? -19.219 2.392 8.504 1.00 93.38 71 GLN A N 1
ATOM 562 C CA . GLN A 1 71 ? -19.724 1.482 9.538 1.00 93.38 71 GLN A CA 1
ATOM 563 C C . GLN A 1 71 ? -19.027 1.599 10.890 1.00 93.38 71 GLN A C 1
ATOM 565 O O . GLN A 1 71 ? -19.653 1.412 11.935 1.00 93.38 71 GLN A O 1
ATOM 570 N N . VAL A 1 72 ? -17.753 1.980 10.899 1.00 93.00 72 VAL A N 1
ATOM 571 C CA . VAL A 1 72 ? -17.051 2.320 12.139 1.00 93.00 72 VAL A CA 1
ATOM 572 C C . VAL A 1 72 ? -17.593 3.630 12.720 1.00 93.00 72 VAL A C 1
ATOM 574 O O . VAL A 1 72 ? -17.848 3.686 13.919 1.00 93.00 72 VAL A O 1
ATOM 577 N N . ILE A 1 73 ? -17.833 4.654 11.889 1.00 91.88 73 ILE A N 1
ATOM 578 C CA . ILE A 1 73 ? -18.388 5.949 12.334 1.00 91.88 73 ILE A CA 1
ATOM 579 C C . ILE A 1 73 ? -19.816 5.794 12.866 1.00 91.88 73 ILE A C 1
ATOM 581 O O . ILE A 1 73 ? -20.135 6.339 13.918 1.00 91.88 73 ILE A O 1
ATOM 585 N N . LYS A 1 74 ? -20.659 5.017 12.177 1.00 94.19 74 LYS A N 1
ATOM 586 C CA . LYS A 1 74 ? -22.021 4.695 12.633 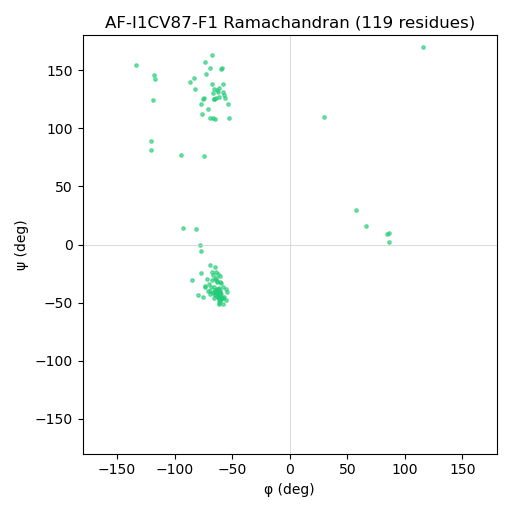1.00 94.19 74 LYS A CA 1
ATOM 587 C C . LYS A 1 74 ? -22.044 3.872 13.926 1.00 94.19 74 LYS A C 1
ATOM 589 O O . LYS A 1 74 ? -23.066 3.826 14.599 1.00 94.19 74 LYS A O 1
ATOM 594 N N . GLY A 1 75 ? -20.934 3.220 14.280 1.00 89.06 75 GLY A N 1
ATOM 595 C CA . GLY A 1 75 ? -20.830 2.383 15.473 1.00 89.06 75 GLY A CA 1
ATOM 596 C C . GLY A 1 75 ? -21.324 0.946 15.292 1.00 89.06 75 GLY A C 1
ATOM 597 O O . GLY A 1 75 ? -21.390 0.211 16.278 1.00 89.06 75 GLY A O 1
ATOM 598 N N . GLU A 1 76 ? -21.620 0.515 14.061 1.00 91.19 76 GLU A N 1
ATOM 599 C CA . GLU A 1 76 ? -21.930 -0.888 13.745 1.00 91.19 76 GLU A CA 1
ATOM 600 C C . GLU A 1 76 ? -20.685 -1.767 13.954 1.00 91.19 76 GLU A C 1
ATOM 602 O O . GLU A 1 76 ? -20.739 -2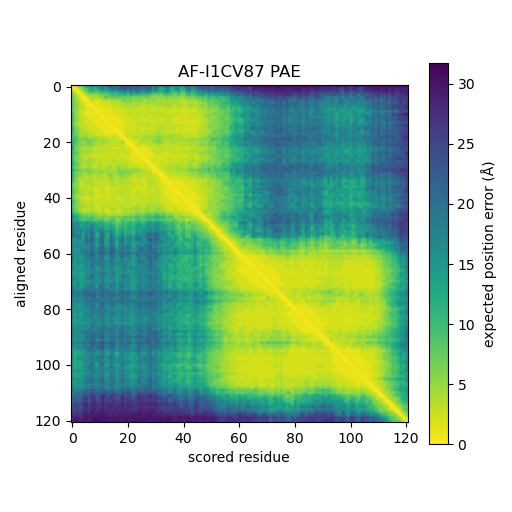.823 14.589 1.00 91.19 76 GLU A O 1
ATOM 607 N N . PHE A 1 77 ? -19.512 -1.284 13.529 1.00 91.44 77 PHE A N 1
ATOM 608 C CA . PHE A 1 77 ? -18.227 -1.942 13.785 1.00 91.44 77 PHE A CA 1
ATOM 609 C C . PHE A 1 77 ? -17.546 -1.388 15.038 1.00 91.44 77 PHE A C 1
ATOM 611 O O . PHE A 1 77 ? -16.564 -0.649 14.969 1.00 91.44 77 PHE A O 1
ATOM 618 N N . LYS A 1 78 ? -18.035 -1.809 16.211 1.00 86.94 78 LYS A N 1
ATOM 619 C CA . LYS A 1 78 ? -17.468 -1.421 17.522 1.00 86.94 78 LYS A CA 1
ATOM 620 C C . LYS A 1 78 ? -16.040 -1.923 17.757 1.00 86.94 78 LYS A C 1
ATOM 622 O O . LYS A 1 78 ? -15.320 -1.374 18.588 1.00 86.94 78 LYS A O 1
ATOM 627 N N . THR A 1 79 ? -15.632 -2.994 17.075 1.00 89.44 79 THR A N 1
ATOM 628 C CA . THR A 1 79 ? -14.317 -3.621 17.257 1.00 89.44 79 THR A CA 1
ATOM 629 C C . THR A 1 79 ? -13.646 -3.913 15.923 1.00 89.44 79 THR A C 1
ATOM 631 O O . THR A 1 79 ? -14.305 -4.162 14.913 1.00 89.44 79 THR A O 1
ATOM 634 N N . ALA A 1 80 ? -12.312 -3.978 15.934 1.00 90.31 80 ALA A N 1
ATOM 635 C CA . ALA A 1 80 ? -11.546 -4.420 14.772 1.00 90.31 80 ALA A CA 1
ATOM 636 C C . ALA A 1 80 ? -11.887 -5.859 14.350 1.00 90.31 80 ALA A C 1
ATOM 638 O O . ALA A 1 80 ? -11.787 -6.195 13.173 1.00 90.31 80 ALA A O 1
ATOM 639 N N . LYS A 1 81 ? -12.329 -6.696 15.299 1.00 92.25 81 LYS A N 1
ATOM 640 C CA . LYS A 1 81 ? -12.769 -8.070 15.035 1.00 92.25 81 LYS A CA 1
ATOM 641 C C . LYS A 1 81 ? -14.037 -8.100 14.182 1.00 92.25 81 LYS A C 1
ATOM 643 O O . LYS A 1 81 ? -14.093 -8.888 13.249 1.00 92.25 81 LYS A O 1
ATOM 648 N N . ALA A 1 82 ? -14.998 -7.213 14.444 1.00 91.94 82 ALA A N 1
ATOM 649 C CA . ALA A 1 82 ? -16.211 -7.104 13.632 1.00 91.94 82 ALA A CA 1
ATOM 650 C C . ALA A 1 82 ? -15.883 -6.707 12.181 1.00 91.94 82 ALA A C 1
ATOM 652 O O . ALA A 1 82 ? -16.348 -7.345 11.241 1.00 91.94 82 ALA A O 1
ATOM 653 N N . ALA A 1 83 ? -14.997 -5.721 11.995 1.00 91.50 83 ALA A N 1
ATOM 654 C CA . ALA A 1 83 ? -14.540 -5.325 10.662 1.00 91.50 83 ALA A CA 1
ATOM 655 C C . ALA A 1 83 ? -13.782 -6.461 9.944 1.00 91.50 83 ALA A C 1
ATOM 657 O O . ALA A 1 83 ? -13.940 -6.651 8.740 1.00 91.50 83 ALA A O 1
ATOM 658 N N . HIS A 1 84 ? -12.977 -7.237 10.679 1.00 93.81 84 HIS A N 1
ATOM 659 C CA . HIS A 1 84 ? -12.264 -8.403 10.148 1.00 93.81 84 HIS A CA 1
ATOM 660 C C . HIS A 1 84 ? -13.211 -9.530 9.723 1.00 93.81 84 HIS A C 1
ATOM 662 O O . HIS A 1 84 ? -13.070 -10.048 8.620 1.00 93.81 84 HIS A O 1
ATOM 668 N N . GLN A 1 85 ? -14.203 -9.866 10.550 1.00 93.94 85 GLN A N 1
ATOM 669 C CA . GLN A 1 85 ? -15.216 -10.873 10.226 1.00 93.94 85 GLN A CA 1
ATOM 670 C C . GLN A 1 85 ? -16.028 -10.482 8.992 1.00 93.94 85 GLN A C 1
ATOM 672 O O . GLN A 1 85 ? -16.239 -11.319 8.121 1.00 93.94 85 GLN A O 1
ATOM 677 N N . TYR A 1 86 ? -16.416 -9.209 8.880 1.00 92.75 86 TYR A N 1
ATOM 678 C CA . TYR A 1 86 ? -17.115 -8.706 7.700 1.00 92.75 86 TYR A CA 1
ATOM 679 C C . TYR A 1 86 ? -16.265 -8.838 6.429 1.00 92.75 86 TYR A C 1
ATOM 681 O O . TYR A 1 86 ? -16.736 -9.335 5.411 1.00 92.75 86 TYR A O 1
ATOM 689 N N . LEU A 1 87 ? -14.988 -8.452 6.495 1.00 91.69 87 LEU A N 1
ATOM 690 C CA . LEU A 1 87 ? -14.062 -8.591 5.370 1.00 91.69 87 LEU A CA 1
ATOM 691 C C . LEU A 1 87 ? -13.858 -10.057 4.963 1.00 91.69 87 LEU A C 1
ATOM 693 O O . LEU A 1 87 ? -13.884 -10.359 3.772 1.00 91.69 87 LEU A O 1
ATOM 697 N N . ASN A 1 88 ? -13.721 -10.966 5.928 1.00 92.06 88 ASN A N 1
ATOM 698 C CA . ASN A 1 88 ? -13.651 -12.398 5.645 1.00 92.06 88 ASN A CA 1
ATOM 699 C C . ASN A 1 88 ? -14.955 -12.922 5.022 1.00 92.06 88 ASN A C 1
ATOM 701 O O . ASN A 1 88 ? -14.900 -13.716 4.089 1.00 92.06 88 ASN A O 1
ATOM 705 N N . GLY A 1 89 ? -16.116 -12.451 5.492 1.00 91.00 89 GLY A N 1
ATOM 706 C CA . GLY A 1 89 ? -17.426 -12.806 4.936 1.00 91.00 89 GLY A CA 1
ATOM 707 C C . GLY A 1 89 ? -17.628 -12.332 3.494 1.00 91.00 89 GLY A C 1
ATOM 708 O O . GLY A 1 89 ? -18.309 -12.994 2.722 1.00 91.00 89 GLY A O 1
ATOM 709 N N . LEU A 1 90 ? -16.977 -11.235 3.098 1.00 90.00 90 LEU A N 1
ATOM 710 C CA . LEU A 1 90 ? -16.935 -10.762 1.710 1.00 90.00 90 LEU A CA 1
ATOM 711 C C . LEU A 1 90 ? -15.951 -11.543 0.815 1.00 90.00 90 LEU A C 1
ATOM 713 O O . LEU A 1 90 ? -15.805 -11.208 -0.358 1.00 90.00 90 LEU A O 1
ATOM 717 N N . GLY A 1 91 ? -15.246 -12.544 1.350 1.00 89.50 91 GLY A N 1
ATOM 718 C CA . GLY A 1 91 ? -14.263 -13.336 0.605 1.00 89.50 91 GLY A CA 1
ATOM 719 C C . GLY A 1 91 ? -12.854 -12.737 0.570 1.00 89.50 91 GLY A C 1
ATOM 720 O O . GLY A 1 91 ? -11.994 -13.234 -0.157 1.00 89.50 91 GLY A O 1
ATOM 721 N N . TYR A 1 92 ? -12.566 -11.691 1.355 1.00 88.50 92 TYR A N 1
ATOM 722 C CA . TYR A 1 92 ? -11.189 -11.220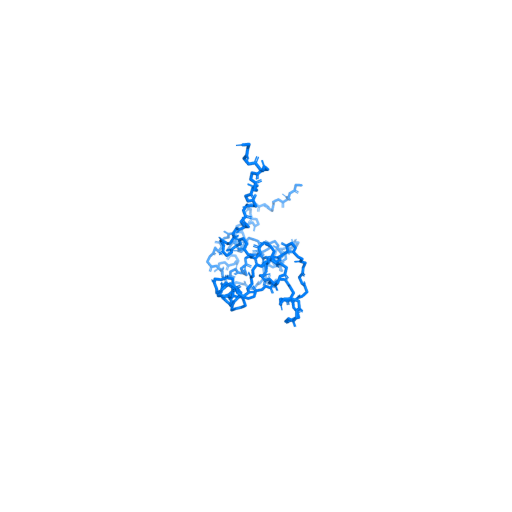 1.501 1.00 88.50 92 TYR A CA 1
ATOM 723 C C . TYR A 1 92 ? -10.414 -12.158 2.430 1.00 88.50 92 TYR A C 1
ATOM 725 O O . TYR A 1 92 ? -10.638 -12.170 3.638 1.00 88.50 92 TYR A O 1
ATOM 733 N N . THR A 1 93 ? -9.434 -12.886 1.893 1.00 86.69 93 THR A N 1
ATOM 734 C CA . THR A 1 93 ? -8.506 -13.706 2.690 1.00 86.69 93 THR A CA 1
ATOM 735 C C . THR A 1 93 ? -7.488 -12.814 3.403 1.00 86.69 93 THR A C 1
ATOM 737 O O . THR A 1 93 ? -6.339 -12.670 2.975 1.00 86.69 93 THR A O 1
ATOM 740 N N . ILE A 1 94 ? -7.914 -12.147 4.477 1.00 89.12 94 ILE A N 1
ATOM 741 C CA . ILE A 1 94 ? -7.065 -11.236 5.248 1.00 89.12 94 ILE A CA 1
ATOM 742 C C . ILE A 1 94 ? -6.873 -11.714 6.686 1.00 89.12 94 ILE A C 1
ATOM 744 O O . ILE A 1 94 ? -7.782 -12.200 7.355 1.00 89.12 94 ILE A O 1
ATOM 748 N N . GLY A 1 95 ? -5.661 -11.522 7.202 1.00 91.50 95 GLY A N 1
ATOM 749 C CA . GLY A 1 95 ? -5.386 -11.710 8.622 1.00 91.50 95 GLY A CA 1
ATOM 750 C C . GLY A 1 95 ? -5.964 -10.574 9.472 1.00 91.50 95 GLY A C 1
ATOM 751 O O . GLY A 1 95 ? -6.105 -9.437 9.014 1.00 91.50 95 GLY A O 1
ATOM 752 N N . TYR A 1 96 ? -6.203 -10.846 10.755 1.00 92.56 96 TYR A N 1
ATOM 753 C CA . TYR A 1 96 ? -6.665 -9.841 11.722 1.00 92.56 96 TYR A CA 1
ATOM 754 C C . TYR A 1 96 ? -5.733 -8.614 11.801 1.00 92.56 96 TYR A C 1
ATOM 756 O O . TYR A 1 96 ? -6.180 -7.468 11.860 1.00 92.56 96 TYR A O 1
ATOM 764 N N . SER A 1 97 ? -4.417 -8.833 11.716 1.00 91.06 97 SER A N 1
ATOM 765 C CA . SER A 1 97 ? -3.416 -7.758 11.699 1.00 91.06 97 SER A CA 1
ATOM 766 C C . SER A 1 97 ? -3.544 -6.842 10.474 1.00 91.06 97 SER A C 1
ATOM 768 O O . SER A 1 97 ? -3.283 -5.641 10.577 1.00 91.06 97 SER A O 1
ATOM 770 N N . ALA A 1 98 ? -3.984 -7.372 9.329 1.00 90.50 98 ALA A N 1
ATOM 771 C CA . ALA A 1 98 ? -4.249 -6.582 8.131 1.00 90.50 98 ALA A CA 1
ATOM 772 C C . ALA A 1 98 ? -5.502 -5.712 8.304 1.00 90.50 98 ALA A C 1
ATOM 774 O O . ALA A 1 98 ? -5.465 -4.534 7.951 1.00 90.50 98 ALA A O 1
ATOM 775 N N . ALA A 1 99 ? -6.560 -6.236 8.931 1.00 91.75 99 ALA A N 1
ATOM 776 C CA . ALA A 1 99 ? -7.739 -5.445 9.294 1.00 91.75 99 ALA A CA 1
ATOM 777 C C . ALA A 1 99 ? -7.394 -4.315 10.285 1.00 91.75 99 ALA A C 1
ATOM 779 O O . ALA A 1 99 ? -7.856 -3.186 10.132 1.00 91.75 99 ALA A O 1
ATOM 780 N N . LEU A 1 100 ? -6.503 -4.561 11.252 1.00 92.75 100 LEU A N 1
ATOM 781 C CA . LEU A 1 100 ? -5.997 -3.505 12.139 1.00 92.75 100 LEU A CA 1
ATOM 782 C C . LEU A 1 100 ? -5.209 -2.427 11.383 1.00 92.75 100 LEU A C 1
ATOM 784 O O . LEU A 1 100 ? -5.405 -1.238 11.633 1.00 92.75 100 LEU A O 1
ATOM 788 N N . LYS A 1 101 ? -4.322 -2.821 10.460 1.00 92.19 101 LYS A N 1
ATOM 789 C CA . LYS A 1 101 ? -3.585 -1.869 9.610 1.00 92.19 101 LYS A CA 1
ATOM 790 C C . LYS A 1 101 ? -4.533 -1.044 8.737 1.00 92.19 101 LYS A C 1
ATOM 792 O O . LYS A 1 101 ? -4.306 0.151 8.582 1.00 92.19 101 LYS A O 1
ATOM 797 N N . LEU A 1 102 ? -5.602 -1.660 8.230 1.00 91.94 102 LEU A N 1
ATOM 798 C CA . LEU A 1 102 ? -6.651 -0.987 7.466 1.00 91.94 102 LEU A CA 1
ATOM 799 C C . LEU A 1 102 ? -7.352 0.096 8.294 1.00 91.94 102 LEU A C 1
ATOM 801 O O . LEU A 1 102 ? -7.505 1.222 7.843 1.00 91.94 102 LEU A O 1
ATOM 805 N N . LEU A 1 103 ? -7.759 -0.223 9.523 1.00 92.94 103 LEU A N 1
ATOM 806 C CA . LEU A 1 103 ? -8.410 0.754 10.399 1.00 92.94 103 LEU A CA 1
ATOM 807 C C . LEU A 1 103 ? -7.467 1.912 10.746 1.00 92.94 103 LEU A C 1
ATOM 809 O O . LEU A 1 103 ? -7.875 3.072 10.693 1.00 92.94 103 LEU A O 1
ATOM 813 N N . LYS A 1 104 ? -6.190 1.610 11.010 1.00 92.56 104 LYS A N 1
ATOM 814 C CA . LYS A 1 104 ? -5.159 2.628 11.256 1.00 92.56 104 LYS A CA 1
ATOM 815 C C . LYS A 1 104 ? -4.934 3.540 10.050 1.00 92.56 104 LYS A C 1
ATOM 817 O O . LYS A 1 104 ? -4.796 4.742 10.242 1.00 92.56 104 LYS A O 1
ATOM 822 N N . SER A 1 105 ? -4.928 3.005 8.825 1.00 90.56 105 SER A N 1
ATOM 823 C CA . SER A 1 105 ? -4.774 3.826 7.613 1.00 90.56 105 SER A CA 1
ATOM 824 C C . SER A 1 105 ? -5.984 4.721 7.332 1.00 90.56 105 SER A C 1
ATOM 826 O O . SER A 1 105 ? -5.863 5.703 6.609 1.00 90.56 105 SER A O 1
ATOM 828 N N . MET A 1 106 ? -7.137 4.424 7.936 1.00 92.75 106 MET A N 1
ATOM 829 C CA . MET A 1 106 ? -8.330 5.277 7.929 1.00 92.75 106 MET A CA 1
ATOM 830 C C . MET A 1 106 ? -8.400 6.226 9.137 1.00 92.75 106 MET A C 1
ATOM 832 O O . MET A 1 106 ? -9.456 6.797 9.391 1.00 92.75 106 MET A O 1
ATOM 836 N N . ASN A 1 107 ? -7.294 6.399 9.869 1.00 91.94 107 ASN A N 1
ATOM 837 C CA . ASN A 1 107 ? -7.169 7.236 11.067 1.00 91.94 107 ASN A CA 1
ATOM 838 C C . ASN A 1 107 ? -7.978 6.773 12.291 1.00 91.94 107 ASN A C 1
ATOM 840 O O . ASN A 1 107 ? -8.110 7.523 13.258 1.00 91.94 107 ASN A O 1
ATOM 844 N N . PHE A 1 108 ? -8.456 5.525 12.324 1.00 91.12 108 PHE A N 1
ATOM 845 C CA . PHE A 1 108 ? -9.078 4.978 13.529 1.00 91.12 108 PHE A CA 1
ATOM 846 C C . PHE A 1 108 ? -8.027 4.457 14.507 1.00 91.12 108 PHE A C 1
ATOM 848 O O . PHE A 1 108 ? -7.111 3.708 14.149 1.00 91.12 108 PHE A O 1
ATOM 855 N N . ARG A 1 109 ? -8.188 4.824 15.780 1.00 86.94 109 ARG A N 1
ATOM 856 C CA . ARG A 1 109 ? -7.347 4.363 16.887 1.00 86.94 109 ARG A CA 1
ATOM 857 C C . ARG A 1 109 ? -8.196 3.593 17.887 1.00 86.94 109 ARG A C 1
ATOM 859 O O . ARG A 1 109 ? -9.363 3.909 18.101 1.00 86.94 109 ARG A O 1
ATOM 866 N N . ALA A 1 110 ? -7.601 2.576 18.502 1.00 83.50 110 ALA A N 1
ATOM 867 C CA . ALA A 1 110 ? -8.256 1.864 19.587 1.00 83.50 110 ALA A CA 1
ATOM 868 C C . ALA A 1 110 ? -8.425 2.808 20.782 1.00 83.50 110 ALA A C 1
ATOM 870 O O . ALA A 1 110 ? -7.482 3.502 21.169 1.00 83.50 110 ALA A O 1
ATOM 871 N N . LYS A 1 111 ? -9.618 2.817 21.378 1.00 83.06 111 LYS A N 1
ATOM 872 C CA . LYS A 1 111 ? -9.848 3.526 22.634 1.00 83.06 111 LYS A CA 1
ATOM 873 C C . LYS A 1 111 ? -9.033 2.845 23.732 1.00 83.06 111 LYS A C 1
ATOM 875 O O . LYS A 1 111 ? -9.167 1.640 23.945 1.00 83.06 111 LYS A O 1
ATOM 880 N N . ILE A 1 112 ? -8.202 3.614 24.430 1.00 79.88 112 ILE A N 1
ATOM 881 C CA . ILE A 1 112 ? -7.491 3.125 25.612 1.00 79.88 112 ILE A CA 1
ATOM 882 C C . ILE A 1 112 ? -8.545 2.793 26.672 1.00 79.88 112 ILE A C 1
ATOM 884 O O . ILE A 1 112 ? -9.407 3.619 26.984 1.00 79.88 112 ILE A O 1
ATOM 888 N N . LYS A 1 113 ? -8.510 1.566 27.203 1.00 78.06 113 LYS A N 1
ATOM 889 C CA . LYS A 1 113 ? -9.405 1.155 28.287 1.00 78.06 113 LYS A CA 1
ATOM 890 C C . LYS A 1 113 ? -9.062 1.985 29.524 1.00 78.06 113 LYS A C 1
ATOM 892 O O . LYS A 1 113 ? -8.023 1.763 30.140 1.00 78.06 113 LYS A O 1
ATOM 897 N N . ALA A 1 114 ? -9.930 2.926 29.886 1.00 77.75 114 ALA A N 1
ATOM 898 C CA . ALA A 1 114 ? -9.822 3.619 31.161 1.00 77.75 114 ALA A CA 1
ATOM 899 C C . ALA A 1 114 ? -9.960 2.585 32.287 1.00 77.75 114 ALA A C 1
ATOM 901 O O . ALA A 1 114 ? -10.904 1.785 32.293 1.00 77.75 114 ALA A O 1
ATOM 902 N N . LYS A 1 115 ? -9.000 2.561 33.216 1.00 80.00 115 LYS A N 1
ATOM 903 C CA . LYS A 1 115 ? -9.133 1.758 34.432 1.00 80.00 115 LYS A CA 1
ATOM 904 C C . LYS A 1 115 ? -10.283 2.361 35.236 1.00 80.00 115 LYS A C 1
ATOM 906 O O . LYS A 1 115 ? -10.267 3.557 35.509 1.00 80.00 115 LYS A O 1
ATOM 911 N N . LYS A 1 116 ? -11.286 1.554 35.590 1.00 77.50 116 LYS A N 1
ATOM 912 C CA . LYS A 1 116 ? -12.235 1.972 36.625 1.00 77.50 116 LYS A CA 1
ATOM 913 C C . LYS A 1 116 ? -11.449 2.041 37.941 1.00 77.50 116 LYS A C 1
ATOM 915 O O . LYS A 1 116 ? -10.718 1.083 38.208 1.00 77.50 116 LYS A O 1
ATOM 920 N N . PRO A 1 117 ? -11.538 3.135 38.716 1.00 78.44 117 PRO A N 1
ATOM 921 C CA . PRO A 1 117 ? -10.941 3.159 40.040 1.00 78.44 117 PRO A CA 1
ATOM 922 C C . PRO A 1 117 ? -11.552 2.016 40.853 1.00 78.44 117 PRO A C 1
ATOM 924 O O . PRO A 1 117 ? -12.764 1.793 40.825 1.00 78.44 117 PRO A O 1
ATOM 927 N N . LEU A 1 118 ? -10.693 1.235 41.500 1.00 79.00 118 LEU A N 1
ATOM 928 C CA . LEU A 1 118 ? -11.124 0.235 42.465 1.00 79.00 118 LEU A CA 1
ATOM 929 C C . LEU A 1 118 ? -11.647 1.030 43.664 1.00 79.00 118 LEU A C 1
ATOM 931 O O . LEU A 1 118 ? -10.836 1.698 44.285 1.00 79.00 118 LEU A O 1
ATOM 935 N N . LEU A 1 119 ? -12.972 1.028 43.871 1.00 75.81 119 LEU A N 1
ATOM 936 C CA . LEU A 1 119 ? -13.732 1.564 45.018 1.00 75.81 119 LEU A CA 1
ATOM 937 C C . LEU A 1 119 ? -13.092 2.773 45.735 1.00 75.81 119 LEU A C 1
ATOM 939 O O . LEU A 1 119 ? -12.113 2.627 46.463 1.00 75.81 119 LEU A O 1
ATOM 943 N N . SER A 1 120 ? -13.686 3.965 45.587 1.00 67.81 120 SER A N 1
ATOM 944 C CA . SER A 1 120 ? -13.369 5.081 46.488 1.00 67.81 120 SER A CA 1
ATOM 945 C C . SER A 1 120 ? -13.637 4.640 47.928 1.00 67.81 120 SER A C 1
ATOM 947 O O . SER A 1 120 ? -14.730 4.141 48.204 1.00 67.81 120 SER A O 1
ATOM 949 N N . LYS A 1 121 ? -12.633 4.781 48.799 1.00 56.72 121 LYS A N 1
ATOM 950 C CA . LYS A 1 121 ? -12.825 4.667 50.247 1.00 56.72 121 LYS A CA 1
ATOM 951 C C . LYS A 1 121 ? -13.781 5.742 50.743 1.00 56.72 121 LYS A C 1
ATOM 953 O O . LYS A 1 121 ? -13.752 6.844 50.149 1.00 56.72 121 LYS A O 1
#

Secondary structure (DSSP, 8-state):
---PPPHHHHHHHHHHHHTT--HHHHHHHSTT--HHHHHHHHHHH-TTS-PPPPSPPPSS-HHHHHHHHHHHHHTS--SHHHHHHHHHHTT----HHHHHHHHHHTT--PPP-PPPPS---

Foldseek 3Di:
DDDDDDPVLLVLLLVCVVVVDDLVVNCVVPPPDDSVNSVVSCCVNPVVPDDDPDDDDDLDDPVLLVVVLVCVVVCVPVDLVSSVVVCVVVVRPDDSVVSVVSCVVVVDDDDDDDDDPDDDD

Mean predicted aligned error: 11.61 Å

Nearest PDB structures (foldseek):
  7qep-assembly1_C3  TM=2.468E-01  e=2.115E+00  Encephalitozoon cuniculi GB-M1
  6z1p-assembly1_BE  TM=2.876E-01  e=4.192E+00  Tetrahymena thermophila SB210
  8fno-assembly1_G  TM=3.120E-01  e=9.313E+00  Homo sapiens

Radius of gyration: 26.32 Å; Cα contacts (8 Å, |Δi|>4): 56; chains: 1; bounding box: 53×25×83 Å

Sequence (121 aa):
MARTISKSVQNQIQLLLASNMTYEKVMERIPGLKESTLGRYANKFFPDRMKAAPGRRATIGETTKSYIRRQVIKGEFKTAKAAHQYLNGLGYTIGYSAALKLLKSMNFRAKIKAKKPLLSK

Organism: Rhizopus delemar (strain RA 99-880 / ATCC MYA-4621 / FGSC 9543 / NRRL 43880) (NCBI:txid246409)